Protein AF-A0A363TN68-F1 (afdb_monomer_lite)

pLDDT: mean 92.4, std 4.43, range [72.94, 97.62]

Foldseek 3Di:
DVLLVVQVQFADPVLVPDPVHDSNDHPDDTHNVSVCCCPPVDCNVVVVVVVVVVVVVVD

Sequence (59 aa):
PFYWMLITMFKETIDLLNPANNPWVFNLPPTLENLRILFQETLFARWLWNTAFAGVLVV

Radius of gyration: 15.43 Å; chains: 1; bounding box: 46×17×24 Å

Structure (mmCIF, N/CA/C/O backbone):
data_AF-A0A363TN68-F1
#
_entry.id   AF-A0A363TN68-F1
#
loop_
_atom_site.group_PDB
_atom_site.id
_atom_site.type_symbol
_atom_site.label_atom_id
_atom_site.label_alt_id
_atom_site.label_comp_id
_atom_site.label_asym_id
_atom_site.label_entity_id
_atom_site.label_seq_id
_atom_site.pdbx_PDB_ins_code
_atom_site.Cartn_x
_atom_site.Cartn_y
_atom_site.Cartn_z
_atom_site.occupancy
_atom_site.B_iso_or_equiv
_atom_site.auth_seq_id
_atom_site.auth_comp_id
_atom_site.auth_asym_id
_atom_site.auth_atom_id
_atom_site.pdbx_PDB_model_num
ATOM 1 N N . PRO A 1 1 ? 4.832 0.486 -14.045 1.00 85.50 1 PRO A N 1
ATOM 2 C CA . PRO A 1 1 ? 3.953 1.031 -12.977 1.00 85.50 1 PRO A CA 1
ATOM 3 C C . PRO A 1 1 ? 3.668 0.008 -11.866 1.00 85.50 1 PRO A C 1
ATOM 5 O O . PRO A 1 1 ? 4.017 0.278 -10.730 1.00 85.50 1 PRO A O 1
ATOM 8 N N . PHE A 1 2 ? 3.136 -1.182 -12.172 1.00 90.56 2 PHE A N 1
ATOM 9 C CA . PHE A 1 2 ? 2.817 -2.195 -11.148 1.00 90.56 2 PHE A CA 1
ATOM 10 C C . PHE A 1 2 ? 4.038 -2.740 -10.396 1.00 90.56 2 PHE A C 1
ATOM 12 O O . PHE A 1 2 ? 3.994 -2.872 -9.180 1.00 90.56 2 PHE A O 1
ATOM 19 N N . TYR A 1 3 ? 5.148 -2.986 -11.102 1.00 89.19 3 TYR A N 1
ATOM 20 C CA . TYR A 1 3 ? 6.414 -3.381 -10.471 1.00 89.19 3 TYR A CA 1
ATOM 21 C C . TYR A 1 3 ? 6.892 -2.345 -9.444 1.00 89.19 3 TYR A C 1
ATOM 23 O O . TYR A 1 3 ? 7.230 -2.688 -8.317 1.00 89.19 3 TYR A O 1
ATOM 31 N N . TRP A 1 4 ? 6.832 -1.063 -9.821 1.00 92.25 4 TRP A N 1
ATOM 32 C CA . TRP A 1 4 ? 7.146 0.046 -8.925 1.00 92.25 4 TRP A CA 1
ATOM 33 C C . TRP A 1 4 ? 6.228 0.060 -7.702 1.00 92.25 4 TRP A C 1
ATOM 35 O O . TRP A 1 4 ? 6.717 0.080 -6.581 1.00 92.25 4 TRP A O 1
ATOM 45 N N . MET A 1 5 ? 4.911 -0.043 -7.914 1.00 93.56 5 MET A N 1
ATOM 46 C CA . MET A 1 5 ? 3.924 -0.069 -6.829 1.00 93.56 5 MET A CA 1
ATOM 47 C C . MET A 1 5 ? 4.198 -1.194 -5.827 1.00 93.56 5 MET A C 1
ATOM 49 O O . MET A 1 5 ? 4.128 -0.964 -4.622 1.00 93.56 5 MET A O 1
ATOM 53 N N . LEU A 1 6 ? 4.544 -2.391 -6.316 1.00 91.88 6 LEU A N 1
ATOM 54 C CA . LEU A 1 6 ? 4.847 -3.540 -5.465 1.00 91.88 6 LEU A CA 1
ATOM 55 C C . LEU A 1 6 ? 6.105 -3.295 -4.629 1.00 91.88 6 LEU A C 1
ATOM 57 O O . LEU A 1 6 ? 6.077 -3.529 -3.425 1.00 91.88 6 LEU A O 1
ATOM 61 N N . ILE A 1 7 ? 7.177 -2.769 -5.229 1.00 91.88 7 ILE A N 1
ATOM 62 C CA . ILE A 1 7 ? 8.391 -2.408 -4.483 1.00 91.88 7 ILE A CA 1
ATOM 63 C C . ILE A 1 7 ? 8.071 -1.368 -3.413 1.00 91.88 7 ILE A C 1
ATOM 65 O O . ILE A 1 7 ? 8.394 -1.582 -2.248 1.00 91.88 7 ILE A O 1
ATOM 69 N N . THR A 1 8 ? 7.411 -0.266 -3.777 1.00 93.00 8 THR A N 1
ATOM 70 C CA . THR A 1 8 ? 7.129 0.823 -2.834 1.00 93.00 8 THR A CA 1
ATOM 71 C C . THR A 1 8 ? 6.212 0.396 -1.694 1.00 93.00 8 THR A C 1
ATOM 73 O O . THR A 1 8 ? 6.331 0.926 -0.597 1.00 93.00 8 THR A O 1
ATOM 76 N N . MET A 1 9 ? 5.333 -0.585 -1.923 1.00 93.62 9 MET A N 1
ATOM 77 C CA . MET A 1 9 ? 4.456 -1.127 -0.884 1.00 93.62 9 MET A CA 1
ATOM 78 C C . MET A 1 9 ? 5.250 -1.778 0.257 1.00 93.62 9 MET A C 1
ATOM 80 O O . MET A 1 9 ? 4.873 -1.621 1.416 1.00 93.62 9 MET A O 1
ATOM 84 N N . PHE A 1 10 ? 6.359 -2.454 -0.059 1.00 94.50 10 PHE A N 1
ATOM 85 C CA . PHE A 1 10 ? 7.217 -3.135 0.920 1.00 94.50 10 PHE A CA 1
ATOM 86 C C . PHE A 1 10 ? 8.472 -2.342 1.310 1.00 94.50 10 PHE A C 1
ATOM 88 O O . PHE A 1 10 ? 9.294 -2.822 2.088 1.00 94.50 10 PHE A O 1
ATOM 95 N N . LYS A 1 11 ? 8.670 -1.153 0.742 1.00 93.62 11 LYS A N 1
ATOM 96 C CA . LYS A 1 11 ? 9.845 -0.318 0.996 1.00 93.62 11 LYS A CA 1
ATOM 97 C C . LYS A 1 11 ? 9.584 0.590 2.194 1.00 93.62 11 LYS A C 1
ATOM 99 O O . LYS A 1 11 ? 8.478 1.100 2.374 1.00 93.62 11 LYS A O 1
ATOM 104 N N . GLU A 1 12 ? 10.608 0.794 3.015 1.00 91.00 12 GLU A N 1
ATOM 105 C CA . GLU A 1 12 ? 10.522 1.730 4.135 1.00 91.00 12 GLU A CA 1
ATOM 106 C C . GLU A 1 12 ? 10.355 3.171 3.649 1.00 91.00 12 GLU A C 1
ATOM 108 O O . GLU A 1 12 ? 10.963 3.583 2.659 1.00 91.00 12 GLU A O 1
ATOM 113 N N . THR A 1 13 ? 9.596 3.977 4.394 1.00 90.25 13 THR A N 1
ATOM 114 C CA . THR A 1 13 ? 9.385 5.399 4.083 1.00 90.25 13 THR A CA 1
ATOM 115 C C . THR A 1 13 ? 10.706 6.161 3.993 1.00 90.25 13 THR A C 1
ATOM 117 O O . THR A 1 13 ? 10.889 6.978 3.096 1.00 90.25 13 THR A O 1
ATOM 120 N N . ILE A 1 14 ? 11.669 5.854 4.867 1.00 89.81 14 ILE A N 1
ATOM 121 C CA . ILE A 1 14 ? 12.999 6.480 4.844 1.00 89.81 14 ILE A CA 1
ATOM 122 C C . ILE A 1 14 ? 13.812 6.113 3.592 1.00 89.81 14 ILE A C 1
ATOM 124 O O . ILE A 1 14 ? 14.583 6.934 3.103 1.00 89.81 14 ILE A O 1
ATOM 128 N N . ASP A 1 15 ? 13.607 4.914 3.037 1.00 88.25 15 ASP A N 1
ATOM 129 C CA . ASP A 1 15 ? 14.269 4.455 1.810 1.00 88.25 15 ASP A CA 1
ATOM 130 C C . ASP A 1 15 ? 13.654 5.122 0.567 1.00 88.25 15 ASP A C 1
ATOM 132 O O . ASP A 1 15 ? 14.333 5.334 -0.433 1.00 88.25 15 ASP A O 1
ATOM 136 N N . LEU A 1 16 ? 12.370 5.493 0.630 1.00 88.62 16 LEU A N 1
ATOM 137 C CA . LEU A 1 16 ? 11.678 6.247 -0.424 1.00 88.62 16 LEU A CA 1
ATOM 138 C C . LEU A 1 16 ? 12.049 7.736 -0.439 1.00 88.62 16 LEU A C 1
ATOM 140 O O . LEU A 1 16 ? 12.038 8.358 -1.499 1.00 88.62 16 LEU A O 1
ATOM 144 N N . LEU A 1 17 ? 12.351 8.311 0.726 1.00 89.88 17 LEU A N 1
ATOM 145 C CA . LEU A 1 17 ? 12.659 9.736 0.871 1.00 89.88 17 LEU A CA 1
ATOM 146 C C . LEU A 1 17 ? 14.119 10.082 0.552 1.00 89.88 17 LEU A C 1
ATOM 148 O O . LEU A 1 17 ? 14.437 11.261 0.404 1.00 89.88 17 LEU A O 1
ATOM 152 N N . ASN A 1 18 ? 15.006 9.090 0.445 1.00 90.44 18 ASN A N 1
ATOM 153 C CA . ASN A 1 18 ? 16.414 9.317 0.141 1.00 90.44 18 ASN A CA 1
ATOM 154 C C . ASN A 1 18 ? 16.669 9.326 -1.384 1.00 90.44 18 ASN A C 1
ATOM 15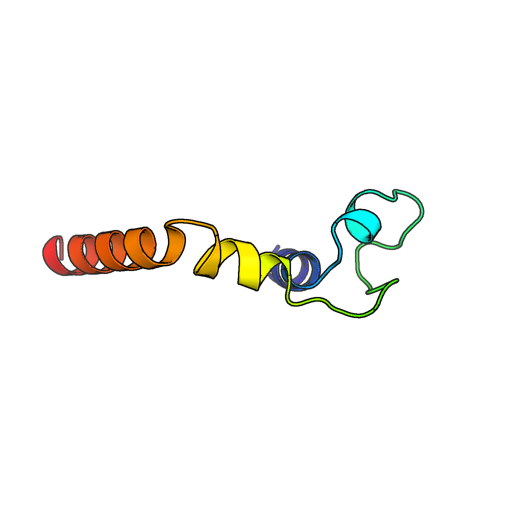6 O O . ASN A 1 18 ? 16.633 8.269 -2.011 1.00 90.44 18 ASN A O 1
ATOM 160 N N . PRO A 1 19 ? 17.002 10.477 -1.999 1.00 86.69 19 PRO A N 1
ATOM 161 C CA . PRO A 1 19 ? 17.256 10.562 -3.438 1.00 86.69 19 PRO A CA 1
ATOM 162 C C . PRO A 1 19 ? 18.571 9.901 -3.884 1.00 86.69 19 PRO A C 1
ATOM 164 O O . PRO A 1 19 ? 18.758 9.687 -5.079 1.00 86.69 19 PRO A O 1
ATOM 167 N N . ALA A 1 20 ? 19.487 9.582 -2.960 1.00 90.38 20 ALA A N 1
ATOM 168 C CA . ALA A 1 20 ? 20.717 8.850 -3.275 1.00 90.38 20 ALA A CA 1
ATOM 169 C C . ALA A 1 20 ? 20.489 7.334 -3.413 1.00 90.38 20 ALA A C 1
ATOM 171 O O . ALA A 1 20 ? 21.330 6.624 -3.966 1.00 90.38 20 ALA A O 1
ATOM 172 N N . ASN A 1 21 ? 19.360 6.834 -2.909 1.00 89.94 21 ASN A N 1
ATOM 173 C CA . ASN A 1 21 ? 19.029 5.421 -2.933 1.00 89.94 21 ASN A CA 1
ATOM 174 C C . ASN A 1 21 ? 18.502 5.021 -4.308 1.00 89.94 21 ASN A C 1
ATOM 176 O O . ASN A 1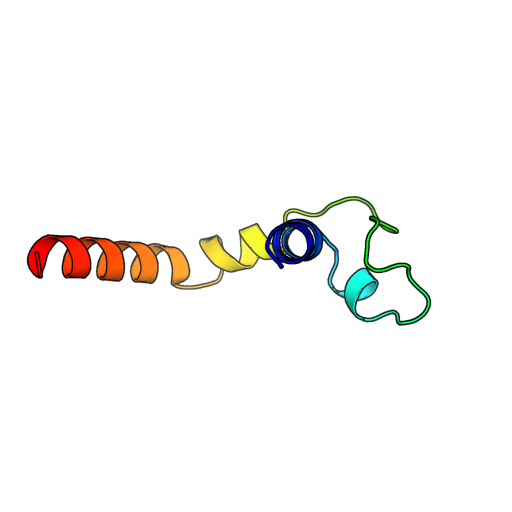 21 ? 17.684 5.718 -4.906 1.00 89.94 21 ASN A O 1
ATOM 180 N N . ASN A 1 22 ? 18.934 3.859 -4.805 1.00 86.62 22 ASN A N 1
ATOM 181 C CA . ASN A 1 22 ? 18.380 3.350 -6.051 1.00 86.62 22 ASN A CA 1
ATOM 182 C C . ASN A 1 22 ? 16.909 2.956 -5.806 1.00 86.62 22 ASN A C 1
ATOM 184 O O . ASN A 1 22 ? 16.646 2.110 -4.941 1.00 86.62 22 ASN A O 1
ATOM 188 N N . PRO A 1 23 ? 15.949 3.550 -6.538 1.00 84.31 23 PRO A N 1
ATOM 189 C CA . PRO A 1 23 ? 14.533 3.290 -6.326 1.00 84.31 23 PRO A CA 1
ATOM 190 C C . PRO A 1 23 ? 14.177 1.818 -6.580 1.00 84.31 23 PRO A C 1
ATOM 192 O O . PRO A 1 23 ? 13.390 1.234 -5.838 1.00 84.31 23 PRO A O 1
ATOM 195 N N . TRP A 1 24 ? 14.779 1.187 -7.589 1.00 86.94 24 TRP A N 1
ATOM 196 C CA . TRP A 1 24 ? 14.348 -0.111 -8.129 1.00 86.94 24 TRP A CA 1
ATOM 197 C C . TRP A 1 24 ? 14.781 -1.338 -7.321 1.00 86.94 24 TRP A C 1
ATOM 199 O O . TRP A 1 24 ? 14.459 -2.464 -7.700 1.00 86.94 24 TRP A O 1
ATOM 209 N N . VAL A 1 25 ? 15.515 -1.126 -6.232 1.00 85.44 25 VAL A N 1
ATOM 210 C CA . VAL A 1 25 ? 16.033 -2.162 -5.333 1.00 85.44 25 VAL A CA 1
ATOM 211 C C . VAL A 1 25 ? 15.746 -1.784 -3.886 1.00 85.44 25 VAL A C 1
ATOM 213 O O . VAL A 1 25 ? 15.522 -0.619 -3.555 1.00 85.44 25 VAL A O 1
ATOM 216 N N . PHE A 1 26 ? 15.731 -2.785 -3.015 1.00 88.12 26 PHE A N 1
ATOM 217 C CA . PHE A 1 26 ? 15.604 -2.600 -1.575 1.00 88.12 26 PHE 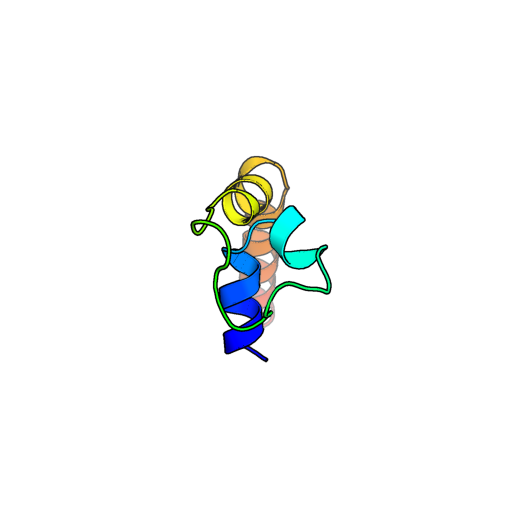A CA 1
ATOM 218 C C . PHE A 1 26 ? 16.980 -2.258 -0.995 1.00 88.12 26 PHE A C 1
ATOM 220 O O . PHE A 1 26 ? 17.882 -3.093 -1.041 1.00 88.12 26 PHE A O 1
ATOM 227 N N . ASN A 1 27 ? 17.158 -1.029 -0.497 1.00 88.56 27 ASN A N 1
ATOM 228 C CA . ASN A 1 27 ? 18.400 -0.633 0.182 1.00 88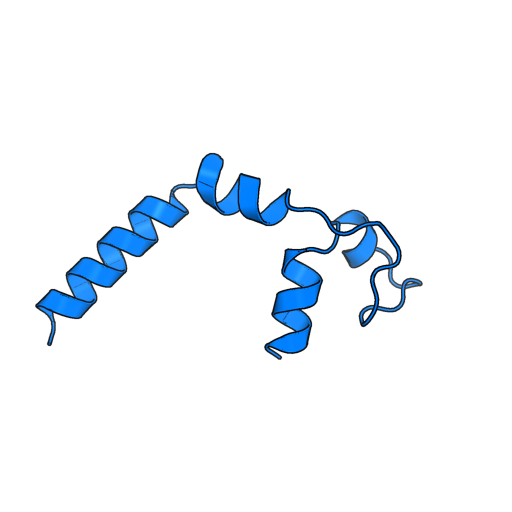.56 27 ASN A CA 1
ATOM 229 C C . ASN A 1 27 ? 18.335 -0.987 1.676 1.00 88.56 27 ASN A C 1
ATOM 231 O O . ASN A 1 27 ? 19.364 -1.174 2.318 1.00 88.56 27 ASN A O 1
ATOM 235 N N . LEU A 1 28 ? 17.116 -1.103 2.205 1.00 88.75 28 LEU A N 1
ATOM 236 C CA . LEU A 1 28 ? 16.780 -1.581 3.543 1.00 88.75 28 LEU A CA 1
ATOM 237 C C . LEU A 1 28 ? 15.958 -2.878 3.452 1.00 88.75 28 LEU A C 1
ATOM 239 O O . LEU A 1 28 ? 15.393 -3.157 2.389 1.00 88.75 28 LEU A O 1
ATOM 243 N N . PRO A 1 29 ? 15.898 -3.698 4.518 1.00 89.81 29 PRO A N 1
ATOM 244 C CA . PRO A 1 29 ? 15.064 -4.895 4.521 1.00 89.81 29 PRO A CA 1
ATOM 245 C C . PRO A 1 29 ? 13.596 -4.552 4.205 1.00 89.81 29 PRO A C 1
ATOM 247 O O . PRO A 1 29 ? 13.107 -3.493 4.598 1.00 89.81 29 PRO A O 1
ATOM 250 N N . PRO A 1 30 ? 12.872 -5.431 3.492 1.00 91.38 30 PRO A N 1
ATOM 251 C CA . PRO A 1 30 ? 11.472 -5.186 3.177 1.00 91.38 30 PRO A CA 1
ATOM 252 C C . PRO A 1 30 ? 10.630 -5.144 4.458 1.00 91.38 30 PRO A C 1
ATOM 254 O O . PRO A 1 30 ? 10.810 -5.965 5.360 1.00 91.38 30 PRO A O 1
ATOM 257 N N . THR A 1 31 ? 9.675 -4.216 4.515 1.00 92.81 31 THR A N 1
ATOM 258 C CA . THR A 1 31 ? 8.775 -4.039 5.658 1.00 92.81 31 THR A CA 1
ATOM 259 C C . THR A 1 31 ? 7.318 -4.259 5.275 1.00 92.81 31 THR A C 1
ATOM 261 O O . THR A 1 31 ? 6.891 -4.035 4.144 1.00 92.81 31 THR A O 1
ATOM 264 N N . LEU A 1 32 ? 6.533 -4.723 6.248 1.00 94.00 32 LEU A N 1
ATOM 265 C CA . LEU A 1 32 ? 5.080 -4.900 6.127 1.00 94.00 32 LEU A CA 1
ATOM 266 C C . LEU A 1 32 ? 4.307 -3.748 6.779 1.00 94.00 32 LEU A C 1
ATOM 268 O O . LEU A 1 32 ? 3.085 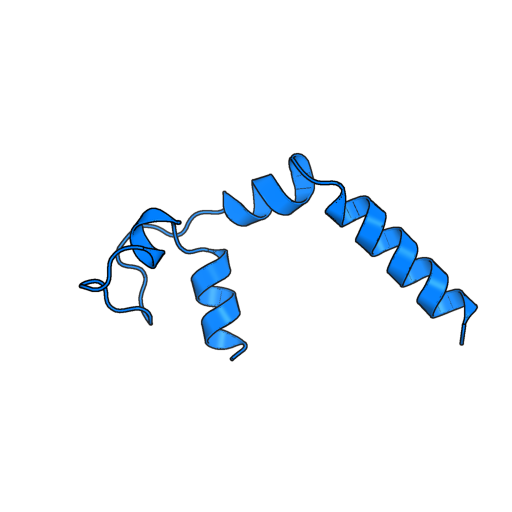-3.802 6.896 1.00 94.00 32 LEU A O 1
ATOM 272 N N . GLU A 1 33 ? 5.016 -2.706 7.204 1.00 94.19 33 GLU A N 1
ATOM 273 C CA . GLU A 1 33 ? 4.468 -1.626 8.014 1.00 94.19 33 GLU A CA 1
ATOM 274 C C . GLU A 1 33 ? 3.391 -0.837 7.264 1.00 94.19 33 GLU A C 1
ATOM 276 O O . GLU A 1 33 ? 2.308 -0.608 7.795 1.00 94.19 33 GLU A O 1
ATOM 281 N N . ASN A 1 34 ? 3.617 -0.529 5.984 1.00 93.62 34 ASN A N 1
ATOM 282 C CA . ASN A 1 34 ? 2.627 0.156 5.148 1.00 93.62 34 ASN A CA 1
ATOM 283 C C . ASN A 1 34 ? 1.319 -0.646 5.025 1.00 93.62 34 ASN A C 1
ATOM 285 O O . ASN A 1 34 ? 0.231 -0.075 5.063 1.00 93.62 34 ASN A O 1
ATOM 289 N N . LEU A 1 35 ? 1.415 -1.977 4.905 1.00 94.62 35 LEU A N 1
ATOM 290 C CA . LEU A 1 35 ? 0.251 -2.867 4.860 1.00 94.62 35 LEU A CA 1
ATOM 291 C C . LEU A 1 35 ? -0.451 -2.933 6.218 1.00 94.62 35 LEU A C 1
ATOM 293 O O . LEU A 1 35 ? -1.680 -2.897 6.276 1.00 94.62 35 LEU A O 1
ATOM 297 N N . ARG A 1 36 ? 0.320 -2.996 7.307 1.00 95.19 36 ARG A N 1
ATOM 298 C CA . ARG A 1 36 ? -0.205 -2.967 8.674 1.00 95.19 36 ARG A CA 1
ATOM 299 C C . ARG A 1 36 ? -1.009 -1.693 8.911 1.00 95.19 36 ARG A C 1
ATOM 301 O O . ARG A 1 36 ? -2.171 -1.786 9.290 1.00 95.19 36 ARG A O 1
ATOM 308 N N . ILE A 1 37 ? -0.437 -0.530 8.606 1.00 95.19 37 ILE A N 1
ATOM 309 C CA . ILE A 1 37 ? -1.110 0.767 8.729 1.00 95.19 37 ILE A CA 1
ATOM 310 C C . ILE A 1 37 ? -2.372 0.786 7.861 1.00 95.19 37 ILE A C 1
ATOM 312 O O . ILE A 1 37 ? -3.454 1.074 8.366 1.00 95.19 37 ILE A O 1
ATOM 316 N N . LEU A 1 38 ? -2.276 0.399 6.583 1.00 95.19 38 LEU A N 1
ATOM 317 C CA . LEU A 1 38 ? -3.414 0.406 5.663 1.00 95.19 38 LEU A CA 1
ATOM 318 C C . LEU A 1 38 ? -4.595 -0.422 6.189 1.00 95.19 38 LEU A C 1
ATOM 320 O O . LEU A 1 38 ? -5.724 0.059 6.179 1.00 95.19 38 LEU A O 1
ATOM 324 N N . PHE A 1 39 ? -4.363 -1.647 6.663 1.00 96.19 39 PHE A N 1
ATOM 325 C CA . PHE A 1 39 ? -5.452 -2.544 7.063 1.00 96.19 39 PHE A CA 1
ATOM 326 C C . PHE A 1 39 ? -5.860 -2.445 8.537 1.00 96.19 39 PHE A C 1
ATOM 328 O O . PHE A 1 39 ? -7.007 -2.759 8.848 1.00 96.19 39 PHE A O 1
ATOM 335 N N . GLN A 1 40 ? -4.957 -2.047 9.435 1.00 95.56 40 GLN A N 1
ATOM 336 C CA . GLN A 1 40 ? -5.208 -2.032 10.882 1.00 95.56 40 GLN A CA 1
ATOM 337 C C . GLN A 1 40 ? -5.425 -0.625 11.440 1.00 95.56 40 GLN A C 1
ATOM 339 O O . GLN A 1 40 ? -6.163 -0.471 12.409 1.00 95.56 40 GLN A O 1
ATOM 344 N N . GLU A 1 41 ? -4.817 0.397 10.836 1.00 95.44 41 GLU A N 1
ATOM 345 C CA . GLU A 1 41 ? -4.902 1.785 11.313 1.00 95.44 41 GLU A CA 1
ATOM 346 C C . GLU A 1 41 ? -5.809 2.665 10.443 1.00 95.44 41 GLU A C 1
ATOM 348 O O . GLU A 1 41 ? -6.062 3.821 10.780 1.00 95.44 41 GLU A O 1
ATOM 353 N N . THR A 1 42 ? -6.358 2.131 9.346 1.00 96.06 42 THR A N 1
ATOM 354 C CA . THR A 1 42 ? -7.331 2.848 8.511 1.00 96.06 42 THR A CA 1
ATOM 355 C C . THR A 1 42 ? -8.611 2.048 8.270 1.00 96.06 42 THR A C 1
ATOM 357 O O . THR A 1 42 ? -8.688 0.842 8.491 1.00 96.06 42 THR A O 1
ATOM 360 N N . LEU A 1 43 ? -9.644 2.724 7.755 1.00 96.44 43 LEU A N 1
ATOM 361 C CA . LEU A 1 43 ? -10.922 2.113 7.371 1.00 96.44 43 LEU A CA 1
ATOM 362 C C . LEU A 1 43 ? -10.877 1.409 6.002 1.00 96.44 43 LEU A C 1
ATOM 364 O O . LEU A 1 43 ? -11.931 1.105 5.438 1.00 96.44 43 LEU A O 1
ATOM 368 N N . PHE A 1 44 ? -9.688 1.144 5.456 1.00 96.62 44 PHE A N 1
ATOM 369 C CA . PHE A 1 44 ? -9.522 0.584 4.116 1.00 96.62 44 PHE A CA 1
ATOM 370 C C . PHE A 1 44 ? -10.269 -0.740 3.921 1.00 96.62 44 PHE A C 1
ATOM 372 O O . PHE A 1 44 ? -10.953 -0.901 2.916 1.00 96.62 44 PHE A O 1
ATOM 379 N N . ALA A 1 45 ? -10.230 -1.655 4.896 1.00 96.00 45 ALA A N 1
ATOM 380 C CA . ALA A 1 45 ? -10.953 -2.929 4.805 1.00 96.00 45 ALA A CA 1
ATOM 381 C C . ALA A 1 45 ? -12.477 -2.733 4.695 1.00 96.00 45 ALA A C 1
ATOM 383 O O . ALA A 1 45 ? -13.146 -3.395 3.901 1.00 96.00 45 ALA A O 1
ATOM 384 N N . ARG A 1 46 ? -13.031 -1.776 5.453 1.00 96.44 46 ARG A N 1
ATOM 385 C CA . ARG A 1 46 ? -14.457 -1.429 5.384 1.00 96.44 46 ARG A CA 1
ATOM 386 C C . ARG A 1 46 ? -14.805 -0.773 4.052 1.00 96.44 46 ARG A C 1
ATOM 388 O O . ARG A 1 46 ? -15.831 -1.101 3.465 1.00 96.44 46 ARG A O 1
ATOM 395 N N . TRP A 1 47 ? -13.966 0.147 3.585 1.00 97.56 47 TRP A N 1
ATOM 396 C CA . TRP A 1 47 ? -14.124 0.778 2.278 1.00 97.56 47 TRP A CA 1
ATOM 397 C C . TRP A 1 47 ? -14.119 -0.268 1.157 1.00 97.56 47 TRP A C 1
ATOM 399 O O . TRP A 1 47 ? -15.0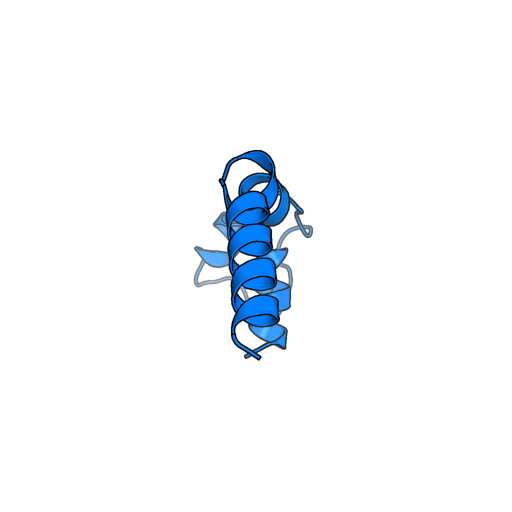47 -0.287 0.355 1.00 97.56 47 TRP A O 1
ATOM 409 N N . LEU A 1 48 ? -13.161 -1.199 1.177 1.00 97.38 48 LEU A N 1
ATOM 410 C CA . LEU A 1 48 ? -13.042 -2.284 0.205 1.00 97.38 48 LEU A CA 1
ATOM 411 C C . LEU A 1 48 ? -14.323 -3.127 0.137 1.00 97.38 48 LEU A C 1
ATOM 413 O O . LEU A 1 48 ? -14.819 -3.411 -0.953 1.00 97.38 48 LEU A O 1
ATOM 417 N N . TRP A 1 49 ? -14.895 -3.475 1.293 1.00 97.50 49 TRP A N 1
ATOM 418 C CA . TRP A 1 49 ? -16.174 -4.184 1.372 1.00 97.50 49 TRP A CA 1
ATOM 419 C C . TRP A 1 49 ? -17.363 -3.392 0.859 1.00 97.50 49 TRP A C 1
ATOM 421 O O . TRP A 1 49 ? -18.156 -3.930 0.087 1.00 97.50 49 TRP A O 1
ATOM 431 N N . ASN A 1 50 ? -17.466 -2.115 1.209 1.00 97.31 50 ASN A N 1
ATOM 432 C CA . ASN A 1 50 ? -18.533 -1.271 0.684 1.00 97.31 50 ASN A CA 1
ATOM 433 C C . ASN A 1 50 ? -18.448 -1.148 -0.847 1.00 97.31 50 ASN A C 1
ATOM 435 O O . ASN A 1 50 ? -19.470 -1.239 -1.523 1.00 97.31 50 ASN A O 1
ATOM 439 N N . THR A 1 51 ? -17.244 -0.974 -1.401 1.00 96.88 51 THR A N 1
ATOM 440 C CA . THR A 1 51 ? -17.022 -0.869 -2.850 1.00 96.88 51 THR A CA 1
ATOM 441 C C . THR A 1 51 ? -17.336 -2.181 -3.563 1.00 96.88 51 THR A C 1
ATOM 443 O O . THR A 1 51 ? -18.026 -2.157 -4.579 1.00 96.88 51 THR A O 1
ATOM 446 N N . ALA A 1 52 ? -16.894 -3.322 -3.028 1.00 96.88 52 ALA A N 1
ATOM 447 C CA . ALA A 1 52 ? -17.221 -4.628 -3.598 1.00 96.88 52 ALA A CA 1
ATOM 448 C C . ALA A 1 52 ? -18.738 -4.877 -3.601 1.00 96.88 52 ALA A C 1
ATOM 450 O O . ALA A 1 52 ? -19.294 -5.269 -4.624 1.00 96.88 52 ALA A O 1
ATOM 451 N N . PHE A 1 53 ? -19.417 -4.583 -2.488 1.00 97.62 53 PHE A N 1
ATOM 452 C CA . PHE A 1 53 ? -20.868 -4.722 -2.373 1.00 97.62 53 PHE A CA 1
ATOM 453 C C . PHE A 1 53 ? -21.617 -3.833 -3.370 1.00 97.62 53 PHE A C 1
ATOM 455 O O . PHE A 1 53 ? -22.469 -4.321 -4.109 1.00 97.62 53 PHE A O 1
ATOM 462 N N . ALA A 1 54 ? -21.267 -2.545 -3.442 1.00 96.94 54 ALA A N 1
ATOM 463 C CA . ALA A 1 54 ? -21.865 -1.626 -4.405 1.00 96.94 54 ALA A CA 1
ATOM 464 C C . ALA A 1 54 ? -21.613 -2.075 -5.854 1.00 96.94 54 ALA A C 1
ATOM 466 O O . ALA A 1 54 ? -22.531 -2.046 -6.663 1.00 96.94 54 ALA A O 1
ATOM 467 N N . GLY A 1 55 ? -20.402 -2.540 -6.173 1.00 96.25 55 GLY A N 1
ATOM 468 C CA . GLY A 1 55 ? -20.066 -3.046 -7.505 1.00 96.25 55 GLY A CA 1
ATOM 469 C C . GLY A 1 55 ? -20.881 -4.276 -7.911 1.00 96.25 55 GLY A C 1
ATOM 470 O O . GLY A 1 55 ? -21.300 -4.363 -9.059 1.00 96.25 55 GLY A O 1
ATOM 471 N N . VAL A 1 56 ? -21.153 -5.191 -6.974 1.00 96.44 56 VAL A N 1
ATOM 472 C CA . VAL A 1 56 ? -22.021 -6.359 -7.218 1.00 96.44 56 VAL A CA 1
ATOM 473 C C . VAL A 1 56 ? -23.478 -5.944 -7.419 1.00 96.44 56 VAL A C 1
ATOM 475 O O . VAL A 1 56 ? -24.154 -6.511 -8.268 1.00 96.44 56 VAL A O 1
ATOM 478 N N . LEU A 1 57 ? -23.969 -4.966 -6.655 1.00 95.75 57 LEU A N 1
ATOM 479 C CA . LEU A 1 57 ? -25.356 -4.502 -6.760 1.00 95.75 57 LEU A CA 1
ATOM 480 C C . LEU A 1 57 ? -25.654 -3.685 -8.023 1.00 95.75 57 LEU A C 1
ATOM 482 O O . LEU A 1 57 ? -26.817 -3.562 -8.394 1.00 95.75 57 LEU A O 1
ATOM 486 N N . VAL A 1 58 ? -24.635 -3.075 -8.631 1.00 94.06 58 VAL A N 1
ATOM 487 C CA . VAL A 1 58 ? -24.779 -2.174 -9.790 1.00 94.06 58 VAL A CA 1
ATOM 488 C C . VAL A 1 58 ? -24.567 -2.912 -11.127 1.00 94.06 58 VAL A C 1
ATOM 490 O O . VAL A 1 58 ? -24.580 -2.288 -12.187 1.00 94.06 58 VAL A O 1
ATOM 493 N N . VAL A 1 59 ? -24.405 -4.237 -11.091 1.00 72.94 59 VAL A N 1
ATOM 494 C CA . VAL A 1 59 ? -24.300 -5.111 -12.273 1.00 72.94 59 VAL A CA 1
ATOM 495 C C . VAL A 1 59 ? -25.663 -5.557 -12.788 1.00 72.94 59 VAL A C 1
ATOM 497 O O . VAL A 1 59 ? -26.544 -5.872 -11.958 1.00 72.94 59 VAL A O 1
#

Secondary structure (DSSP, 8-state):
-HHHHHHHHHS-HHHHH-TTS-TTS-SS----HHHHIIIIISSHHHHHHHHHHHHHHT-